Protein AF-A0A7W1CE65-F1 (afdb_monomer)

Solvent-accessible surface area (backbone atoms only — not comparable to full-atom values): 6177 Å² total; per-residue (Å²): 134,58,73,68,58,53,50,52,52,50,52,48,48,19,75,70,24,55,32,56,50,67,60,49,48,48,45,50,61,59,24,49,63,57,24,53,48,20,48,55,48,24,55,52,25,52,79,66,76,42,82,41,61,66,28,49,51,49,24,50,49,38,67,43,46,44,55,53,50,48,66,74,38,36,78,64,65,60,72,66,56,57,54,52,51,53,48,51,51,53,52,51,51,50,51,52,50,49,52,54,50,49,51,54,51,60,55,48,53,57,52,62,76,78,105

Structure (mmCIF, N/CA/C/O backbone):
data_AF-A0A7W1CE65-F1
#
_entry.id   AF-A0A7W1CE65-F1
#
loop_
_atom_site.group_PDB
_atom_site.id
_atom_site.type_symbol
_atom_site.label_atom_id
_atom_site.label_alt_id
_atom_site.label_comp_id
_atom_site.label_asym_id
_atom_site.label_entity_id
_atom_site.label_seq_id
_atom_site.pdbx_PDB_ins_code
_atom_site.Cartn_x
_atom_site.Cartn_y
_atom_site.Cartn_z
_atom_site.occupancy
_atom_site.B_iso_or_equiv
_atom_site.auth_seq_id
_atom_site.auth_comp_id
_atom_site.auth_asym_id
_atom_site.auth_atom_id
_atom_site.pdbx_PDB_model_num
ATOM 1 N N . MET A 1 1 ? 19.124 -18.514 -5.223 1.00 57.09 1 MET A N 1
ATOM 2 C CA . MET A 1 1 ? 19.033 -17.415 -6.208 1.00 57.09 1 MET A CA 1
ATOM 3 C C . MET A 1 1 ? 20.018 -16.347 -5.759 1.00 57.09 1 MET A C 1
ATOM 5 O O . MET A 1 1 ? 19.942 -15.967 -4.597 1.00 57.09 1 MET A O 1
ATOM 9 N N . SER A 1 2 ? 20.999 -15.965 -6.582 1.00 81.44 2 SER A N 1
ATOM 10 C CA . SER A 1 2 ? 21.942 -14.890 -6.234 1.00 81.44 2 SER A CA 1
ATOM 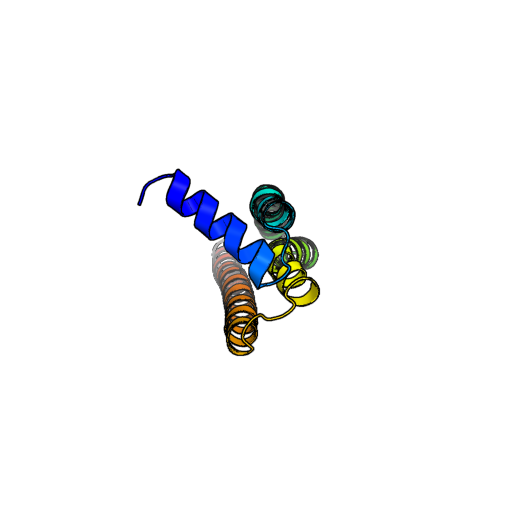11 C C . SER A 1 2 ? 21.251 -13.525 -6.305 1.00 81.44 2 SER A C 1
ATOM 13 O O . SER A 1 2 ? 20.254 -13.368 -7.012 1.00 81.44 2 SER A O 1
ATOM 15 N N . TRP A 1 3 ? 21.771 -12.544 -5.567 1.00 76.94 3 TRP A N 1
ATOM 16 C CA . TRP A 1 3 ? 21.237 -11.179 -5.546 1.00 76.94 3 TRP A CA 1
ATOM 17 C C . TRP A 1 3 ? 21.209 -10.548 -6.947 1.00 76.94 3 TRP A C 1
ATOM 19 O O . TRP A 1 3 ? 20.196 -9.980 -7.354 1.00 76.94 3 TRP A O 1
ATOM 29 N N . ASP A 1 4 ? 22.251 -10.791 -7.742 1.00 79.81 4 ASP A N 1
ATOM 30 C CA . ASP A 1 4 ? 22.357 -10.323 -9.127 1.00 79.81 4 ASP A CA 1
ATOM 31 C C . ASP A 1 4 ? 21.272 -10.905 -10.044 1.00 79.81 4 ASP A C 1
ATOM 33 O O . ASP A 1 4 ? 20.769 -10.224 -10.935 1.00 79.81 4 ASP A O 1
ATOM 37 N N . ALA A 1 5 ? 20.860 -12.158 -9.819 1.00 77.56 5 ALA A N 1
ATOM 38 C CA . ALA A 1 5 ? 19.800 -12.787 -10.606 1.00 77.56 5 ALA A CA 1
ATOM 39 C C . ALA A 1 5 ? 18.432 -12.143 -10.331 1.00 77.56 5 ALA A C 1
ATOM 41 O O . ALA A 1 5 ? 17.638 -11.969 -11.253 1.00 77.56 5 ALA A O 1
ATOM 42 N N . ILE A 1 6 ? 18.171 -11.751 -9.079 1.00 73.38 6 ILE A N 1
ATOM 43 C CA . ILE A 1 6 ? 16.939 -11.054 -8.685 1.00 73.38 6 ILE A CA 1
ATOM 44 C C . ILE A 1 6 ? 16.922 -9.643 -9.275 1.00 73.38 6 ILE A C 1
ATOM 46 O O . ILE A 1 6 ? 15.902 -9.227 -9.821 1.00 73.38 6 ILE A O 1
ATOM 50 N N . GLN A 1 7 ? 18.046 -8.923 -9.213 1.00 74.75 7 GLN A N 1
ATOM 51 C CA . GLN A 1 7 ? 18.157 -7.585 -9.796 1.00 74.75 7 GLN A CA 1
ATOM 52 C C . GLN A 1 7 ? 17.994 -7.610 -11.317 1.00 74.75 7 GLN A C 1
ATOM 54 O O . GLN A 1 7 ? 17.218 -6.822 -11.850 1.00 74.75 7 GLN A O 1
ATOM 59 N N . ASN A 1 8 ? 18.651 -8.540 -12.015 1.00 75.50 8 ASN A N 1
ATOM 60 C CA . ASN A 1 8 ? 18.518 -8.672 -13.467 1.00 75.50 8 ASN A CA 1
ATOM 61 C C . ASN A 1 8 ? 17.094 -9.052 -13.883 1.00 75.50 8 ASN A C 1
ATOM 63 O O . ASN A 1 8 ? 16.554 -8.461 -14.816 1.00 75.50 8 ASN A O 1
ATOM 67 N N . TRP A 1 9 ? 16.452 -9.975 -13.163 1.00 75.62 9 TRP A N 1
ATOM 68 C CA . TRP A 1 9 ? 15.049 -10.314 -13.399 1.00 75.62 9 TRP A CA 1
ATOM 69 C C . TRP A 1 9 ? 14.130 -9.103 -13.173 1.00 75.62 9 TRP A C 1
ATOM 71 O O . TRP A 1 9 ? 13.314 -8.779 -14.036 1.00 75.62 9 TRP A O 1
ATOM 81 N N . PHE A 1 10 ? 14.321 -8.367 -12.073 1.00 70.44 10 PHE A N 1
ATOM 82 C CA . PHE A 1 10 ? 13.531 -7.179 -11.741 1.00 70.44 10 PHE A CA 1
ATOM 83 C C . PHE A 1 10 ? 13.712 -6.036 -12.751 1.00 70.44 10 PHE A C 1
ATOM 85 O O . PHE A 1 10 ? 12.744 -5.370 -13.115 1.00 70.44 10 PHE A O 1
ATOM 92 N N . LEU A 1 11 ? 14.933 -5.827 -13.246 1.00 71.50 11 LEU A N 1
ATOM 93 C CA . LEU A 1 11 ? 15.221 -4.845 -14.292 1.00 71.50 11 LEU A CA 1
ATOM 94 C C . LEU A 1 11 ? 14.642 -5.272 -15.650 1.00 71.50 11 LEU A C 1
ATOM 96 O O . LEU A 1 11 ? 14.102 -4.425 -16.361 1.00 71.50 11 LEU A O 1
ATOM 100 N N . SER A 1 12 ? 14.669 -6.572 -15.975 1.00 69.69 12 SER A N 1
ATOM 101 C CA . SER A 1 12 ? 14.105 -7.099 -17.228 1.00 69.69 12 SER A CA 1
ATOM 102 C C . SER A 1 12 ? 12.584 -6.920 -17.326 1.00 69.69 12 SER A C 1
ATOM 104 O O . SER A 1 12 ? 12.073 -6.592 -18.399 1.00 69.69 12 SER A O 1
ATOM 106 N N . LEU A 1 13 ? 11.865 -7.006 -16.195 1.00 66.31 13 LEU A N 1
ATOM 107 C CA . LEU A 1 13 ? 10.422 -6.742 -16.129 1.00 66.31 13 LEU A CA 1
ATOM 108 C C . LEU A 1 13 ? 10.078 -5.316 -16.566 1.00 66.31 13 LEU A C 1
ATOM 110 O O . LEU A 1 13 ? 9.031 -5.087 -17.172 1.00 66.31 13 LEU A O 1
ATOM 114 N N . GLY A 1 14 ? 10.949 -4.346 -16.279 1.00 62.94 14 GLY A N 1
ATOM 115 C CA . GLY A 1 14 ? 10.686 -2.963 -16.648 1.00 62.94 14 GLY A CA 1
ATOM 116 C C . GLY A 1 14 ? 10.854 -2.679 -18.132 1.00 62.94 14 GLY A C 1
ATOM 117 O O . GLY A 1 14 ? 10.083 -1.908 -18.704 1.00 62.94 14 GLY A O 1
ATOM 118 N N . THR A 1 15 ? 11.807 -3.353 -18.773 1.00 62.28 15 THR A N 1
ATOM 119 C CA . THR A 1 15 ? 11.982 -3.313 -20.229 1.00 62.28 15 THR A CA 1
ATOM 120 C C . THR A 1 15 ? 10.886 -4.069 -20.977 1.00 62.28 15 THR A C 1
ATOM 122 O O . THR A 1 15 ? 10.476 -3.627 -22.044 1.00 62.28 15 THR A O 1
ATOM 125 N N . GLU A 1 16 ? 10.377 -5.170 -20.418 1.00 66.50 16 GLU A N 1
ATOM 126 C CA . GLU A 1 16 ? 9.383 -6.028 -21.077 1.00 66.50 16 GLU A CA 1
ATOM 127 C C . GLU A 1 16 ? 7.945 -5.499 -20.924 1.00 66.50 16 GLU A C 1
ATOM 129 O O . GLU A 1 16 ? 7.167 -5.504 -21.880 1.00 66.50 16 GLU A O 1
ATOM 134 N N . TYR A 1 17 ? 7.599 -4.968 -19.746 1.00 69.25 17 TYR A N 1
ATOM 135 C CA . TYR A 1 17 ? 6.239 -4.512 -19.434 1.00 69.25 17 TYR A CA 1
ATOM 136 C C . TYR A 1 17 ? 6.086 -2.985 -19.395 1.00 69.25 17 TYR A C 1
ATOM 138 O O . TYR A 1 17 ? 4.980 -2.497 -19.167 1.00 69.25 17 TYR A O 1
ATOM 146 N N . GLY A 1 18 ? 7.157 -2.214 -19.625 1.00 69.06 18 GLY A N 1
ATOM 147 C CA . GLY A 1 18 ? 7.131 -0.742 -19.613 1.00 69.06 18 GLY A CA 1
ATOM 148 C C . GLY A 1 18 ? 6.979 -0.117 -18.219 1.00 69.06 18 GLY A C 1
ATOM 149 O O . GLY A 1 18 ? 6.797 1.094 -18.093 1.00 69.06 18 GLY A O 1
ATOM 150 N N . VAL A 1 19 ? 7.060 -0.933 -17.168 1.00 71.56 19 VAL A N 1
ATOM 151 C CA . VAL A 1 19 ? 6.943 -0.514 -15.769 1.00 71.56 19 VAL A CA 1
ATOM 152 C C . VAL A 1 19 ? 8.320 -0.081 -15.277 1.00 71.56 19 VAL A C 1
ATOM 154 O O . VAL A 1 19 ? 9.232 -0.892 -15.244 1.00 71.56 19 VAL A O 1
ATOM 157 N N . ASN A 1 20 ? 8.515 1.165 -14.842 1.00 76.50 20 ASN A N 1
ATOM 158 C CA . ASN A 1 20 ? 9.818 1.547 -14.292 1.00 76.50 20 ASN A CA 1
ATOM 159 C C . ASN A 1 20 ? 10.022 0.840 -12.931 1.00 76.50 20 ASN A C 1
ATOM 161 O O . ASN A 1 20 ? 9.296 1.159 -11.981 1.00 76.50 20 ASN A O 1
ATOM 165 N N . PRO A 1 21 ? 10.999 -0.080 -12.795 1.00 74.06 21 PRO A N 1
ATOM 166 C CA . PRO A 1 21 ? 11.159 -0.883 -11.583 1.00 74.06 21 PRO A CA 1
ATOM 167 C C . PRO A 1 21 ? 11.523 -0.029 -10.366 1.00 74.06 21 PRO A C 1
ATOM 169 O O . PRO A 1 21 ? 11.110 -0.330 -9.248 1.00 74.06 21 PRO A O 1
ATOM 172 N N . PHE A 1 22 ? 12.237 1.080 -10.576 1.00 80.62 22 PHE A N 1
ATOM 173 C CA . PHE A 1 22 ? 12.569 2.024 -9.513 1.00 80.62 22 PHE A CA 1
ATOM 174 C C . PHE A 1 22 ? 11.336 2.776 -9.018 1.00 80.62 22 PHE A C 1
ATOM 176 O O . PHE A 1 22 ? 11.175 2.931 -7.813 1.00 80.62 22 PHE A O 1
ATOM 183 N N . ILE A 1 23 ? 10.440 3.198 -9.918 1.00 81.00 23 ILE A N 1
ATOM 184 C CA . ILE A 1 23 ? 9.193 3.876 -9.530 1.00 81.00 23 ILE A CA 1
ATOM 185 C C . ILE A 1 23 ? 8.256 2.890 -8.831 1.00 81.00 23 ILE A C 1
ATOM 187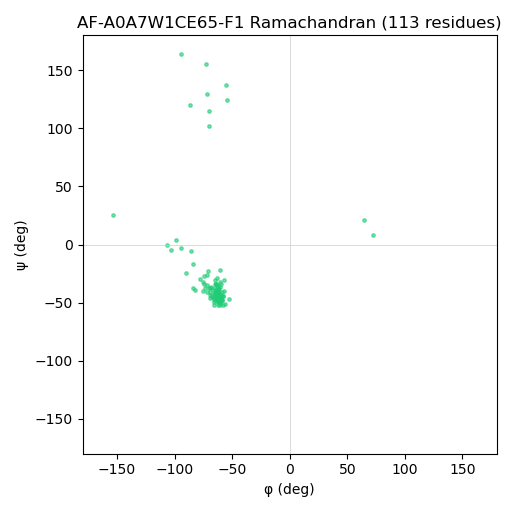 O O . ILE A 1 23 ? 7.735 3.199 -7.763 1.00 81.00 23 ILE A O 1
ATOM 191 N N . PHE A 1 24 ? 8.085 1.687 -9.385 1.00 83.12 24 PHE A N 1
ATOM 192 C CA . PHE A 1 24 ? 7.270 0.644 -8.763 1.00 83.12 24 PHE A CA 1
ATOM 193 C C . PHE A 1 24 ? 7.797 0.275 -7.370 1.00 83.12 24 PHE A C 1
ATOM 195 O O . PHE A 1 24 ? 7.034 0.269 -6.406 1.00 83.12 24 PHE A O 1
ATOM 202 N N . GLY A 1 25 ? 9.107 0.041 -7.244 1.00 81.38 25 GLY A N 1
ATOM 203 C CA . GLY A 1 25 ? 9.756 -0.254 -5.968 1.00 81.38 25 GLY A CA 1
ATOM 204 C C . GLY A 1 25 ? 9.653 0.900 -4.969 1.00 81.38 25 GLY A C 1
ATOM 205 O O . GLY A 1 25 ? 9.337 0.668 -3.804 1.00 81.38 25 GLY A O 1
ATOM 206 N N . ALA A 1 26 ? 9.844 2.143 -5.419 1.00 87.50 26 ALA A N 1
ATOM 207 C CA . ALA A 1 26 ? 9.720 3.329 -4.575 1.00 87.50 26 ALA A CA 1
ATOM 208 C C . ALA A 1 26 ? 8.288 3.534 -4.066 1.00 87.50 26 ALA A C 1
ATOM 210 O O . ALA A 1 26 ? 8.109 3.833 -2.889 1.00 87.50 26 ALA A O 1
ATOM 211 N N . ILE A 1 27 ? 7.269 3.333 -4.908 1.00 86.62 27 ILE A N 1
ATOM 212 C CA . ILE A 1 27 ? 5.861 3.394 -4.488 1.00 86.62 27 ILE A CA 1
ATOM 213 C C . ILE A 1 27 ? 5.558 2.259 -3.510 1.00 86.62 27 ILE A C 1
ATOM 215 O O . ILE A 1 27 ? 4.965 2.501 -2.463 1.00 86.62 27 ILE A O 1
ATOM 219 N N . TYR A 1 28 ? 5.996 1.035 -3.813 1.00 83.81 28 TYR A N 1
ATOM 220 C CA . TYR A 1 28 ? 5.728 -0.132 -2.976 1.00 83.81 28 TYR A CA 1
ATOM 221 C C . TYR A 1 28 ? 6.338 0.011 -1.578 1.00 83.81 28 TYR A C 1
ATOM 223 O O . TYR A 1 28 ? 5.635 -0.114 -0.580 1.00 83.81 28 TYR A O 1
ATOM 231 N N . VAL A 1 29 ? 7.631 0.330 -1.491 1.00 87.38 29 VAL A N 1
ATOM 232 C CA . VAL A 1 29 ? 8.329 0.509 -0.209 1.00 87.38 29 VAL A CA 1
ATOM 233 C C . VAL A 1 29 ? 7.887 1.797 0.479 1.00 87.38 29 VAL A C 1
ATOM 235 O O . VAL A 1 29 ? 7.660 1.806 1.687 1.00 87.38 29 VAL A O 1
ATOM 238 N N . GLY A 1 30 ? 7.715 2.875 -0.288 1.00 88.19 30 GLY A N 1
ATOM 239 C CA . GLY A 1 30 ? 7.298 4.177 0.215 1.00 88.19 30 GLY A CA 1
ATOM 240 C C . GLY A 1 30 ? 5.898 4.160 0.817 1.00 88.19 30 GLY A C 1
ATOM 241 O O . GLY A 1 30 ? 5.673 4.838 1.810 1.00 88.19 30 GLY A O 1
ATOM 242 N N . ALA A 1 31 ? 4.973 3.351 0.295 1.00 88.31 31 ALA A N 1
ATOM 243 C CA . ALA A 1 31 ? 3.611 3.253 0.812 1.00 88.31 31 ALA A CA 1
ATOM 244 C C . ALA A 1 31 ? 3.516 2.538 2.172 1.00 88.31 31 ALA A C 1
ATOM 246 O O . ALA A 1 31 ? 2.601 2.833 2.938 1.00 88.31 31 ALA A O 1
ATOM 247 N N . ILE A 1 32 ? 4.448 1.639 2.511 1.00 86.19 32 ILE A N 1
ATOM 248 C CA . ILE A 1 32 ? 4.435 0.855 3.763 1.00 86.19 32 ILE A CA 1
ATOM 249 C C . ILE A 1 32 ? 4.383 1.730 5.032 1.00 86.19 32 ILE A C 1
ATOM 251 O O . ILE A 1 32 ? 3.512 1.477 5.875 1.00 86.19 32 ILE A O 1
ATOM 255 N N . PRO A 1 33 ? 5.251 2.747 5.223 1.00 90.62 33 PRO A N 1
ATOM 256 C CA . PRO A 1 33 ? 5.181 3.607 6.404 1.00 90.62 33 PRO A CA 1
ATOM 257 C C . PRO A 1 33 ? 3.860 4.386 6.483 1.00 90.62 33 PRO A C 1
ATOM 259 O O . PRO A 1 33 ? 3.256 4.444 7.555 1.00 90.62 33 PRO A O 1
ATOM 262 N N . PHE A 1 34 ? 3.349 4.910 5.363 1.00 90.31 34 PHE A N 1
ATOM 263 C CA . PHE A 1 34 ? 2.070 5.634 5.339 1.00 90.31 34 PHE A CA 1
ATOM 264 C C . PHE A 1 34 ? 0.863 4.723 5.579 1.00 90.31 34 PHE A C 1
ATOM 266 O O . PHE A 1 34 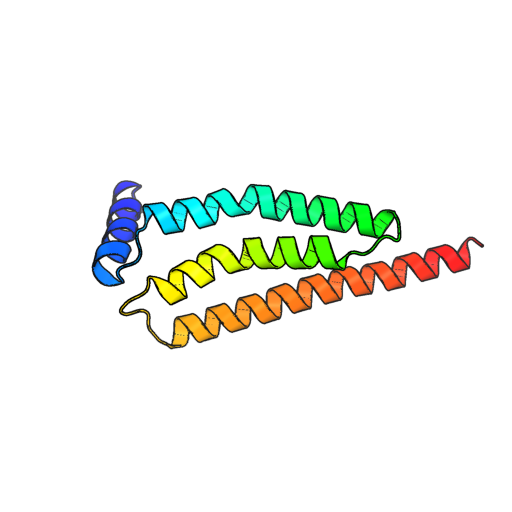? -0.083 5.102 6.278 1.00 90.31 34 PHE A O 1
ATOM 273 N N . PHE A 1 35 ? 0.897 3.503 5.044 1.00 87.62 35 PHE A N 1
ATOM 274 C CA . PHE A 1 35 ? -0.105 2.476 5.295 1.00 87.62 35 PHE A CA 1
ATOM 275 C C . PHE A 1 35 ? -0.136 2.106 6.779 1.00 87.62 35 PHE A C 1
ATOM 277 O O . PHE A 1 35 ? -1.189 2.154 7.412 1.00 87.62 35 PHE A O 1
ATOM 284 N N . SER A 1 36 ? 1.032 1.827 7.359 1.00 84.88 36 SER A N 1
ATOM 285 C CA . SER A 1 36 ? 1.172 1.471 8.774 1.00 84.88 36 SER A CA 1
ATOM 286 C C . SER A 1 36 ? 0.689 2.598 9.686 1.00 84.88 36 SER A C 1
ATOM 288 O O . SER A 1 36 ? -0.051 2.356 10.641 1.00 84.88 36 SER A O 1
ATOM 290 N N . PHE A 1 37 ? 1.029 3.845 9.350 1.00 91.31 37 PHE A N 1
ATOM 291 C CA . PHE A 1 37 ? 0.518 5.025 10.040 1.00 91.31 37 PHE A CA 1
ATOM 292 C C . PHE A 1 37 ? -1.009 5.136 9.940 1.00 91.31 37 PHE A C 1
ATOM 294 O O . PHE A 1 37 ? -1.676 5.350 10.951 1.00 91.31 37 PHE A O 1
ATOM 301 N N . SER A 1 38 ? -1.579 4.926 8.750 1.00 87.06 38 SER A N 1
ATOM 302 C CA . SER A 1 38 ? -3.031 4.965 8.529 1.00 87.06 38 SER A CA 1
ATOM 303 C C . SER A 1 38 ? -3.760 3.898 9.350 1.00 87.06 38 SER A C 1
ATOM 305 O O . SER A 1 38 ? -4.810 4.180 9.922 1.00 87.06 38 SER A O 1
ATOM 307 N N . ILE A 1 39 ? -3.181 2.701 9.489 1.00 82.50 39 ILE A N 1
ATOM 308 C CA . ILE A 1 39 ? -3.706 1.640 10.358 1.00 82.50 39 ILE A CA 1
ATOM 309 C C . ILE A 1 39 ? -3.605 2.028 11.837 1.00 82.50 39 ILE A C 1
ATOM 311 O O . ILE A 1 39 ? -4.581 1.884 12.573 1.00 82.50 39 ILE A O 1
ATOM 315 N N . GLY A 1 40 ? -2.469 2.567 12.284 1.00 85.56 40 GLY A N 1
ATOM 316 C CA . GLY A 1 40 ? -2.321 3.061 13.657 1.00 85.56 40 GLY A CA 1
ATOM 317 C C . GLY A 1 40 ? -3.336 4.160 13.989 1.00 85.56 40 GLY A C 1
ATOM 318 O O . GLY A 1 40 ? -3.962 4.146 15.053 1.00 85.56 40 GLY A O 1
ATOM 319 N N . TRP A 1 41 ? -3.570 5.074 13.046 1.00 85.00 41 TRP A N 1
ATOM 320 C CA . TRP A 1 41 ? -4.581 6.119 13.159 1.00 85.00 41 TRP A CA 1
ATOM 321 C C . TRP A 1 41 ? -6.006 5.556 13.156 1.00 85.00 41 TRP A C 1
ATOM 323 O O . TRP A 1 41 ? -6.835 5.990 13.957 1.00 85.00 41 TRP A O 1
ATOM 333 N N . LEU A 1 42 ? -6.281 4.542 12.333 1.00 84.38 42 LEU A N 1
ATOM 334 C CA . LEU A 1 42 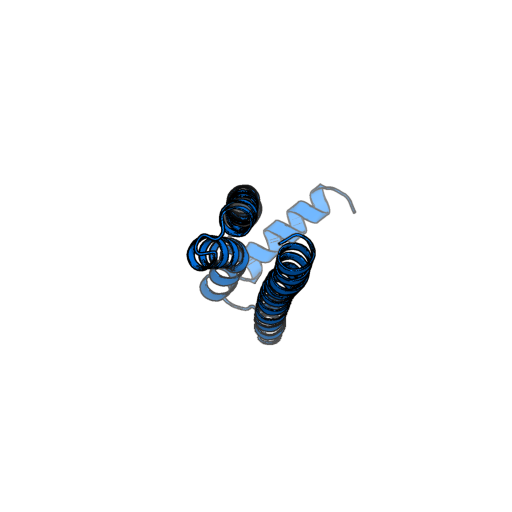? -7.557 3.830 12.306 1.00 84.38 42 LEU A CA 1
ATOM 335 C C . LEU A 1 42 ? -7.862 3.187 13.660 1.00 84.38 42 LEU A C 1
ATOM 337 O O . LEU A 1 42 ? -8.939 3.406 14.210 1.00 84.38 42 LEU A O 1
ATOM 341 N N . ILE A 1 43 ? -6.894 2.468 14.235 1.00 80.81 43 ILE A N 1
ATOM 342 C CA . ILE A 1 43 ? -7.018 1.836 15.556 1.00 80.81 43 ILE A CA 1
ATOM 343 C C . ILE A 1 43 ? -7.220 2.900 16.644 1.00 80.81 43 ILE A C 1
ATOM 345 O O . ILE A 1 43 ? -8.030 2.717 17.555 1.00 80.81 43 ILE A O 1
ATOM 349 N N . ARG A 1 44 ? -6.521 4.038 16.556 1.00 82.81 44 ARG A N 1
ATOM 350 C CA . ARG A 1 44 ? -6.677 5.148 17.506 1.00 82.81 44 ARG A CA 1
ATOM 351 C C . ARG A 1 44 ? -8.063 5.788 17.427 1.00 82.81 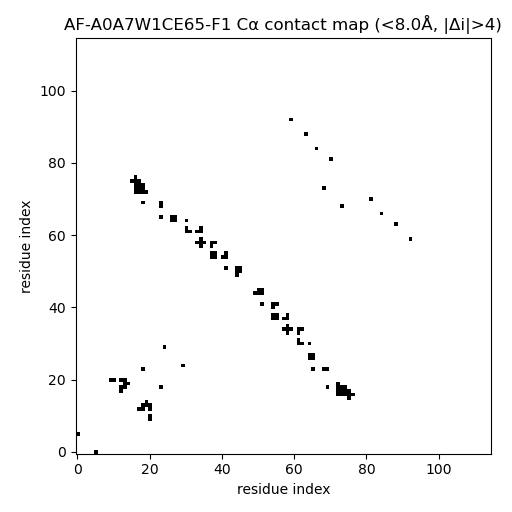44 ARG A C 1
ATOM 353 O O . ARG A 1 44 ? -8.687 5.965 18.470 1.00 82.81 44 ARG A O 1
ATOM 360 N N . ASN A 1 45 ? -8.545 6.131 16.231 1.00 82.69 45 ASN A N 1
ATOM 361 C CA . ASN A 1 45 ? -9.881 6.708 16.043 1.00 82.69 45 ASN A CA 1
ATOM 362 C C . ASN A 1 45 ? -10.967 5.731 16.493 1.00 82.69 45 ASN A C 1
ATOM 364 O O . ASN A 1 45 ? -11.916 6.151 17.151 1.00 82.69 45 ASN A O 1
ATOM 368 N N . TYR A 1 46 ? -10.773 4.440 16.222 1.00 77.75 46 TYR A N 1
ATOM 369 C CA . TYR A 1 46 ? -11.644 3.376 16.697 1.00 77.75 46 TYR A CA 1
ATOM 370 C C . TYR A 1 46 ? -11.750 3.363 18.229 1.00 77.75 46 TYR A C 1
ATOM 372 O O . TYR A 1 46 ? -12.847 3.476 18.770 1.00 77.75 46 TYR A O 1
ATOM 380 N N . ARG A 1 47 ? -10.615 3.348 18.943 1.00 79.50 47 ARG A N 1
ATOM 381 C CA . ARG A 1 47 ? -10.594 3.397 20.418 1.00 79.50 47 ARG A CA 1
ATOM 382 C C . ARG A 1 47 ? -11.225 4.664 21.005 1.00 79.50 47 ARG A C 1
ATOM 384 O O . ARG A 1 47 ? -11.599 4.664 22.170 1.00 79.50 47 ARG A O 1
ATOM 391 N N . GLN A 1 48 ? -11.309 5.741 20.227 1.00 84.88 48 GLN A N 1
ATOM 392 C CA . GLN A 1 48 ? -11.876 7.025 20.644 1.00 84.88 48 GLN A CA 1
ATOM 393 C C . GLN A 1 48 ? -13.333 7.225 20.191 1.00 84.88 48 GLN A C 1
ATOM 395 O O . GLN A 1 48 ? -13.868 8.312 20.396 1.00 84.88 48 GLN A O 1
ATOM 400 N N . GLY A 1 49 ? -13.964 6.231 19.548 1.00 72.06 49 GLY A N 1
ATOM 401 C CA . GLY A 1 49 ? -15.325 6.356 19.008 1.00 72.06 49 GLY A CA 1
ATOM 402 C C . GLY A 1 49 ? -15.455 7.395 17.885 1.00 72.06 49 GLY A C 1
ATOM 403 O O . GLY A 1 49 ? -16.541 7.913 17.639 1.00 72.06 49 GLY A O 1
ATOM 404 N N . LYS A 1 50 ? -14.347 7.745 17.222 1.00 76.75 50 LYS A N 1
ATOM 405 C CA . LYS A 1 50 ? -14.299 8.726 16.129 1.00 76.75 50 LYS A CA 1
ATOM 406 C C . LYS A 1 50 ? -14.418 8.037 14.773 1.00 76.75 50 LYS A C 1
ATOM 408 O O . LYS A 1 50 ? -14.186 6.838 14.643 1.00 76.75 50 LYS A O 1
ATOM 413 N N . SER A 1 51 ? -14.727 8.818 13.737 1.00 77.19 51 SER A N 1
ATOM 414 C CA . SER A 1 51 ? -14.850 8.301 12.370 1.00 77.19 51 SER A CA 1
ATOM 415 C C . SER A 1 51 ? -13.586 7.554 11.918 1.00 77.19 51 SER A C 1
ATOM 417 O O . SER A 1 51 ? -12.478 8.099 11.919 1.00 77.19 51 SER A O 1
ATOM 419 N N . VAL A 1 52 ? -13.774 6.298 11.508 1.00 78.19 52 VAL A N 1
ATOM 420 C CA . VAL A 1 52 ? -12.733 5.411 10.957 1.00 78.19 52 VAL A CA 1
ATOM 421 C C . VAL A 1 52 ? -12.674 5.451 9.428 1.00 78.19 52 VAL A C 1
ATOM 423 O O . VAL A 1 52 ? -11.796 4.832 8.833 1.00 78.19 52 VAL A O 1
ATOM 426 N N . VAL A 1 53 ? -13.572 6.207 8.787 1.00 78.06 53 VAL A N 1
ATOM 427 C CA . VAL A 1 53 ? -13.687 6.275 7.323 1.00 78.06 53 VAL A CA 1
ATOM 428 C C . VAL A 1 53 ? -12.445 6.909 6.698 1.00 78.06 53 VAL A C 1
ATOM 430 O O . VAL A 1 53 ? -11.871 6.332 5.780 1.00 78.06 53 VAL A O 1
ATOM 433 N N . LEU A 1 54 ? -11.982 8.052 7.221 1.00 80.69 54 LEU A N 1
ATOM 434 C CA . LEU A 1 54 ? -10.789 8.738 6.702 1.00 80.69 54 LEU A CA 1
ATOM 435 C C . LEU A 1 54 ? -9.521 7.869 6.797 1.00 80.69 54 LEU A C 1
ATOM 437 O O . LEU A 1 54 ? -8.856 7.677 5.777 1.00 80.69 54 LEU A O 1
ATOM 441 N N . PRO A 1 55 ? -9.194 7.297 7.974 1.00 82.31 55 PRO A N 1
ATOM 442 C CA . PRO A 1 55 ? -8.046 6.404 8.102 1.00 82.31 55 PRO A CA 1
ATOM 443 C C . PRO A 1 55 ? -8.150 5.161 7.209 1.00 82.31 55 PRO A C 1
ATOM 445 O O . PRO A 1 55 ? -7.148 4.731 6.643 1.00 82.31 55 PRO A O 1
ATOM 448 N N . ALA A 1 56 ? -9.356 4.603 7.041 1.00 80.44 56 ALA A N 1
ATOM 449 C CA . ALA A 1 56 ? -9.585 3.433 6.192 1.00 80.44 56 ALA A CA 1
ATOM 450 C C . ALA A 1 56 ? -9.374 3.748 4.706 1.00 80.44 56 ALA A C 1
ATOM 452 O O . ALA A 1 56 ? -8.727 2.973 4.004 1.00 80.44 56 ALA A O 1
ATOM 453 N N . LEU A 1 57 ? -9.876 4.892 4.233 1.00 83.38 57 LEU A N 1
ATOM 454 C CA . LEU A 1 57 ? -9.661 5.358 2.862 1.00 83.38 57 LEU A CA 1
ATOM 455 C C . LEU A 1 57 ? -8.180 5.635 2.595 1.00 83.38 57 LEU A C 1
ATOM 457 O O . LEU A 1 57 ? -7.668 5.217 1.563 1.00 83.38 57 LEU A O 1
ATOM 461 N N . SER A 1 58 ? -7.482 6.266 3.542 1.00 85.94 58 SER A N 1
ATOM 462 C CA . SER A 1 58 ? -6.036 6.497 3.462 1.00 85.94 58 SER A CA 1
ATOM 463 C C . SER A 1 58 ? -5.261 5.179 3.373 1.00 85.94 58 SER A C 1
ATOM 465 O O . SER A 1 58 ? -4.447 4.992 2.470 1.00 85.94 58 SER A O 1
ATOM 467 N N . ALA A 1 59 ? -5.564 4.215 4.250 1.00 85.75 59 ALA A N 1
ATOM 468 C CA . ALA A 1 59 ? -4.941 2.895 4.218 1.00 85.75 59 ALA A CA 1
ATOM 469 C C . ALA A 1 59 ? -5.198 2.175 2.882 1.00 85.75 59 ALA A C 1
ATOM 471 O O . ALA A 1 59 ? -4.262 1.658 2.276 1.00 85.75 59 ALA A O 1
ATOM 472 N N . MET A 1 60 ? -6.438 2.188 2.381 1.00 83.06 60 MET A N 1
ATOM 473 C CA . MET A 1 60 ? -6.755 1.607 1.073 1.00 83.06 60 MET A CA 1
ATOM 474 C C . MET A 1 60 ? -6.027 2.317 -0.068 1.00 83.06 60 MET A C 1
ATOM 476 O O . MET A 1 60 ? -5.508 1.650 -0.955 1.00 83.06 60 MET A O 1
ATOM 480 N N . PHE A 1 61 ? -5.929 3.644 -0.042 1.00 87.00 61 PHE A N 1
ATOM 481 C CA . PHE A 1 61 ? -5.220 4.406 -1.066 1.00 87.00 61 PHE A CA 1
ATOM 482 C C . PHE A 1 61 ? -3.739 4.014 -1.147 1.00 87.00 61 PHE A C 1
ATOM 484 O O . PHE A 1 61 ? -3.248 3.676 -2.224 1.00 87.00 61 PHE A O 1
ATOM 491 N N . PHE A 1 62 ? -3.040 3.970 -0.009 1.00 87.25 62 PHE A N 1
ATOM 492 C CA . PHE A 1 62 ? -1.637 3.553 0.023 1.00 87.25 62 PHE A CA 1
ATOM 493 C C . PHE A 1 62 ? -1.459 2.083 -0.365 1.00 87.25 62 PHE A C 1
ATOM 495 O O . PHE A 1 62 ? -0.528 1.765 -1.102 1.00 87.25 62 PHE A O 1
ATOM 502 N N . PHE A 1 63 ? -2.382 1.206 0.038 1.00 84.50 63 PHE A N 1
ATOM 503 C CA . PHE A 1 63 ? -2.370 -0.205 -0.355 1.00 84.50 63 PHE A CA 1
ATOM 504 C C . PHE A 1 63 ? -2.541 -0.393 -1.869 1.00 84.50 63 PHE A C 1
ATOM 506 O O . PHE A 1 63 ? -1.868 -1.226 -2.471 1.00 84.50 63 PHE A O 1
ATOM 513 N N . ILE A 1 64 ? -3.421 0.394 -2.493 1.00 84.94 64 ILE A N 1
ATOM 514 C CA . ILE A 1 64 ? -3.773 0.263 -3.912 1.00 84.94 64 ILE A CA 1
ATOM 515 C C . ILE A 1 64 ? -2.773 1.007 -4.829 1.00 84.94 64 ILE A C 1
ATOM 517 O O . ILE A 1 64 ? -2.685 0.720 -6.021 1.00 84.94 64 ILE A O 1
ATOM 521 N N . SER A 1 65 ? -1.964 1.921 -4.283 1.00 86.31 65 SER A N 1
ATOM 522 C CA . SER A 1 65 ? -1.061 2.807 -5.039 1.00 86.31 65 SER A CA 1
ATOM 523 C C . SER A 1 65 ? -0.114 2.089 -6.016 1.00 86.31 65 SER A C 1
ATOM 525 O O . SER A 1 65 ? -0.032 2.468 -7.186 1.00 86.31 65 SER A O 1
ATOM 527 N N . ALA A 1 66 ? 0.550 1.015 -5.580 1.00 82.94 66 ALA A N 1
ATOM 528 C CA . ALA A 1 66 ? 1.459 0.236 -6.425 1.00 82.94 66 ALA A CA 1
ATOM 529 C C . ALA A 1 66 ? 0.721 -0.461 -7.581 1.00 82.94 66 ALA A C 1
ATOM 531 O O . ALA A 1 66 ? 1.241 -0.571 -8.693 1.00 82.94 66 ALA A O 1
ATOM 532 N N . TYR A 1 67 ? -0.520 -0.883 -7.338 1.00 82.38 67 TYR A N 1
ATOM 533 C CA . TYR A 1 67 ? -1.368 -1.517 -8.340 1.00 82.38 67 TYR A CA 1
ATOM 534 C C . TYR A 1 67 ? -1.905 -0.513 -9.363 1.00 82.38 67 TYR A C 1
ATOM 536 O O . TYR A 1 67 ? -1.953 -0.828 -10.548 1.00 82.38 67 TYR A O 1
ATOM 544 N N . ILE A 1 68 ? -2.246 0.709 -8.933 1.00 83.75 68 ILE A N 1
ATOM 545 C CA . ILE A 1 68 ? -2.608 1.807 -9.844 1.00 83.75 68 ILE A CA 1
ATOM 546 C C . ILE A 1 68 ? -1.448 2.080 -10.798 1.00 83.75 68 ILE A C 1
ATOM 548 O O . ILE A 1 68 ? -1.653 2.117 -12.008 1.00 83.75 68 ILE A O 1
ATOM 552 N N . TYR A 1 69 ? -0.222 2.198 -10.282 1.00 83.44 69 TYR A N 1
ATOM 553 C CA . TYR A 1 69 ? 0.947 2.405 -11.135 1.00 83.44 69 TYR A CA 1
ATOM 554 C C . TYR A 1 69 ? 1.116 1.281 -12.164 1.00 83.44 69 TYR A C 1
ATOM 556 O O . TYR A 1 69 ? 1.330 1.556 -13.341 1.00 83.44 69 TYR A O 1
ATOM 564 N N . LEU A 1 70 ? 0.950 0.025 -11.746 1.00 80.62 70 LEU A N 1
ATOM 565 C CA . LEU A 1 70 ? 1.030 -1.132 -12.637 1.00 80.62 70 LEU A CA 1
ATOM 566 C C . LEU A 1 70 ? -0.044 -1.105 -13.737 1.00 80.62 70 LEU A C 1
ATOM 568 O O . LEU A 1 70 ? 0.256 -1.438 -14.880 1.00 80.62 70 LEU A O 1
ATOM 572 N N . ILE A 1 71 ? -1.267 -0.669 -13.421 1.00 77.94 71 ILE A N 1
ATOM 573 C CA . ILE A 1 71 ? -2.361 -0.531 -14.396 1.00 77.94 71 ILE A CA 1
ATOM 574 C C . ILE A 1 71 ? -2.055 0.542 -15.447 1.00 77.94 71 ILE A C 1
ATOM 576 O O . ILE A 1 71 ? -2.329 0.325 -16.623 1.00 77.94 71 ILE A O 1
ATOM 580 N N . PHE A 1 72 ? -1.472 1.674 -15.048 1.00 77.81 72 PHE A N 1
ATOM 581 C CA . PHE A 1 72 ? -1.186 2.781 -15.969 1.00 77.81 72 PHE A CA 1
ATOM 582 C C . PHE A 1 72 ? 0.128 2.623 -16.745 1.00 77.81 72 PHE A C 1
ATOM 584 O O . PHE A 1 72 ? 0.204 3.020 -17.906 1.00 77.81 72 PHE A O 1
ATOM 591 N N . ALA A 1 73 ? 1.172 2.080 -16.117 1.00 77.44 73 ALA A N 1
ATOM 592 C CA . ALA A 1 73 ? 2.496 1.936 -16.725 1.00 77.44 73 ALA A CA 1
ATOM 593 C C . ALA A 1 73 ? 2.675 0.604 -17.471 1.00 77.44 73 ALA A C 1
ATOM 595 O O . ALA A 1 73 ? 3.501 0.517 -18.378 1.00 77.44 73 ALA A O 1
ATOM 596 N N . GLY A 1 74 ? 1.914 -0.430 -17.102 1.00 72.56 74 GLY A N 1
ATOM 597 C CA . GLY A 1 74 ? 2.005 -1.758 -17.695 1.00 72.56 74 GLY A CA 1
ATOM 598 C C . GLY A 1 74 ? 1.488 -1.778 -19.130 1.00 72.56 74 GLY A C 1
ATOM 599 O O . GLY A 1 74 ? 0.283 -1.829 -19.351 1.00 72.56 74 GLY A O 1
ATOM 600 N N . LYS A 1 75 ? 2.390 -1.780 -20.117 1.00 67.06 75 LYS A N 1
ATOM 601 C CA . LYS A 1 75 ? 2.033 -1.773 -21.547 1.00 67.06 75 LYS A CA 1
ATOM 602 C C . LYS A 1 75 ? 1.759 -3.151 -22.157 1.00 67.06 75 LYS A C 1
ATOM 604 O O . LYS A 1 75 ? 1.335 -3.198 -23.300 1.00 67.06 75 LYS A O 1
ATOM 609 N N . ASN A 1 76 ? 1.961 -4.246 -21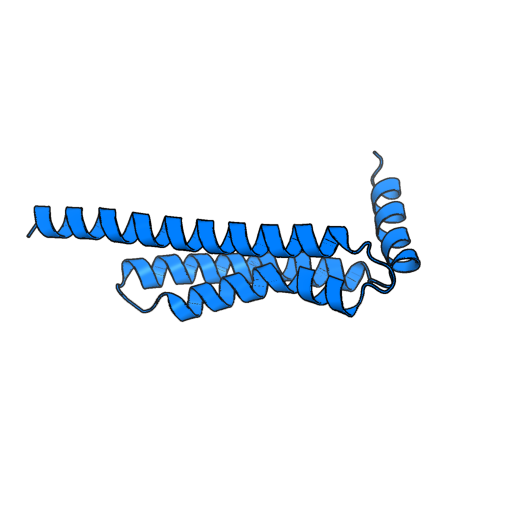.421 1.00 68.00 76 ASN A N 1
ATOM 610 C CA . ASN A 1 76 ? 1.748 -5.622 -21.904 1.00 68.00 76 ASN A CA 1
ATOM 611 C C . ASN A 1 76 ? 1.425 -6.611 -20.769 1.00 68.00 76 ASN A C 1
ATOM 613 O O . ASN A 1 76 ? 1.726 -7.799 -20.859 1.00 68.00 76 ASN A O 1
ATOM 617 N N . VAL A 1 77 ? 0.869 -6.137 -19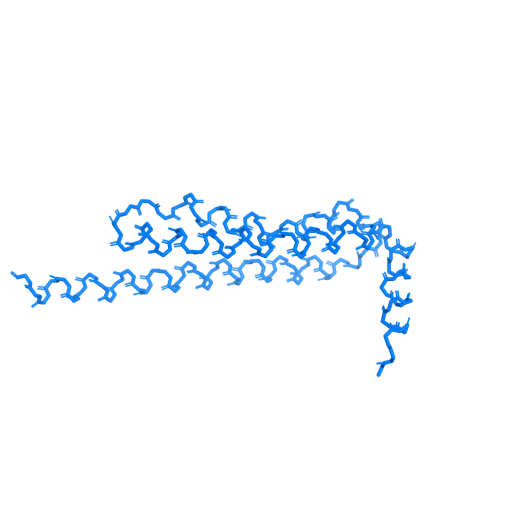.651 1.00 72.38 77 VAL A N 1
ATOM 618 C CA . VAL A 1 77 ? 0.590 -7.036 -18.525 1.00 72.38 77 VAL A CA 1
ATOM 619 C C . VAL A 1 77 ? -0.597 -7.941 -18.891 1.00 72.38 77 VAL A C 1
ATOM 621 O O . VAL A 1 77 ? -1.640 -7.435 -19.316 1.00 72.38 77 VAL A O 1
ATOM 624 N N . PRO A 1 78 ? -0.478 -9.273 -18.731 1.00 77.00 78 PRO A N 1
ATOM 625 C CA . PRO A 1 78 ? -1.571 -10.192 -19.015 1.00 77.00 78 PRO A CA 1
ATOM 626 C C . PRO A 1 78 ? -2.840 -9.837 -18.237 1.00 77.00 78 PRO A C 1
ATOM 628 O O . PRO A 1 78 ? -2.798 -9.571 -17.036 1.00 77.00 78 PRO A O 1
ATOM 631 N N . TRP A 1 79 ? -3.990 -9.902 -18.907 1.00 77.50 79 TRP A N 1
ATOM 632 C CA . TRP A 1 79 ? -5.264 -9.437 -18.351 1.00 77.50 79 TRP A CA 1
ATOM 633 C C . TRP A 1 79 ? -5.662 -10.112 -17.020 1.00 77.50 79 TRP A C 1
ATOM 635 O O . TRP A 1 79 ? -6.286 -9.488 -16.161 1.00 77.50 79 TRP A O 1
ATOM 645 N N . TRP A 1 80 ? -5.257 -11.372 -16.817 1.00 81.06 80 TRP A N 1
ATOM 646 C CA . TRP A 1 80 ? -5.521 -12.131 -15.591 1.00 81.06 80 TRP A CA 1
ATOM 647 C C . TRP A 1 80 ? -4.859 -11.514 -14.350 1.00 81.06 80 TRP A C 1
ATOM 649 O O . TRP A 1 80 ? -5.402 -11.630 -13.250 1.00 81.06 80 TRP A O 1
ATOM 659 N N . VAL A 1 81 ? -3.729 -10.813 -14.513 1.00 81.44 81 VAL A N 1
ATOM 660 C CA . VAL A 1 81 ? -3.024 -10.137 -13.413 1.00 81.44 81 VAL A CA 1
ATOM 661 C C . VAL A 1 81 ? -3.919 -9.060 -12.813 1.00 81.44 81 VAL A C 1
ATOM 663 O O . VAL A 1 81 ? -4.040 -8.974 -11.593 1.00 81.44 81 VAL A O 1
ATOM 666 N N . TYR A 1 82 ? -4.623 -8.291 -13.647 1.00 79.81 82 TYR A N 1
ATOM 667 C CA . TYR A 1 82 ? -5.575 -7.289 -13.169 1.00 79.81 82 TYR A CA 1
ATOM 668 C C . TYR A 1 82 ? -6.735 -7.928 -12.402 1.00 79.81 82 TYR A C 1
ATOM 670 O O . TYR A 1 82 ? -7.149 -7.398 -11.375 1.00 79.81 82 TYR A O 1
ATOM 678 N N . GLY A 1 83 ? -7.215 -9.095 -12.846 1.00 84.31 83 GLY A N 1
ATOM 679 C CA . GLY A 1 83 ? -8.229 -9.867 -12.124 1.00 84.31 83 GLY A CA 1
ATOM 680 C C . GLY A 1 83 ? -7.768 -10.272 -10.721 1.00 84.31 83 GLY A C 1
ATOM 681 O O . GLY A 1 83 ? -8.492 -10.059 -9.749 1.00 84.31 83 GLY A O 1
ATOM 682 N N . VAL A 1 84 ? -6.538 -10.782 -10.594 1.00 85.38 84 VAL A N 1
ATOM 683 C CA . VAL A 1 84 ? -5.935 -11.138 -9.296 1.00 85.38 84 VAL A CA 1
ATOM 684 C C . VAL A 1 84 ? -5.762 -9.906 -8.409 1.00 85.38 84 VAL A C 1
ATOM 686 O O . VAL A 1 84 ? -6.093 -9.951 -7.228 1.00 85.38 84 VAL A O 1
ATOM 689 N N . VAL A 1 85 ? -5.294 -8.792 -8.969 1.00 83.56 85 VAL A N 1
ATOM 690 C CA . VAL A 1 85 ? -5.131 -7.524 -8.247 1.00 83.56 85 VAL A CA 1
ATOM 691 C C . VAL A 1 85 ? -6.467 -7.020 -7.704 1.00 83.56 85 VAL A C 1
ATOM 693 O O . VAL A 1 85 ? -6.572 -6.734 -6.514 1.00 83.56 85 VAL A O 1
ATOM 696 N N . VAL A 1 86 ? -7.506 -6.957 -8.541 1.00 83.94 86 VAL A N 1
ATOM 697 C CA . VAL A 1 86 ? -8.850 -6.538 -8.116 1.00 83.94 86 VAL A CA 1
ATOM 698 C C . VAL A 1 86 ? -9.376 -7.467 -7.024 1.00 83.94 86 VAL A C 1
ATOM 700 O O . VAL A 1 86 ? -9.884 -6.990 -6.010 1.00 83.94 86 VAL A O 1
ATOM 703 N N . LEU A 1 87 ? -9.194 -8.780 -7.177 1.00 87.69 87 LEU A N 1
ATOM 704 C CA . LEU A 1 87 ? -9.600 -9.759 -6.174 1.00 87.69 87 LEU A CA 1
ATOM 705 C C . LEU A 1 87 ? -8.878 -9.538 -4.835 1.00 87.69 87 LEU A C 1
ATOM 707 O O . LEU A 1 87 ? -9.526 -9.518 -3.791 1.00 87.69 87 LEU A O 1
ATOM 711 N N . LEU A 1 88 ? -7.561 -9.321 -4.851 1.00 83.38 88 LEU A N 1
ATOM 712 C CA . LEU A 1 88 ? -6.768 -9.041 -3.650 1.00 83.38 88 LEU A CA 1
ATOM 713 C C . LEU A 1 88 ? -7.210 -7.752 -2.959 1.00 83.38 88 LEU A C 1
ATOM 715 O O . LEU A 1 88 ? -7.308 -7.720 -1.733 1.00 83.38 88 LEU A O 1
ATOM 719 N N . ILE A 1 89 ? -7.516 -6.709 -3.728 1.00 81.75 89 ILE A N 1
ATOM 720 C CA . ILE A 1 89 ? -8.022 -5.442 -3.196 1.00 81.75 89 ILE A CA 1
ATOM 721 C C . ILE A 1 89 ? -9.384 -5.652 -2.531 1.00 81.75 89 ILE A C 1
ATOM 723 O O . ILE A 1 89 ? -9.575 -5.228 -1.392 1.00 81.75 89 ILE A O 1
ATOM 727 N N . VAL A 1 90 ? -10.313 -6.344 -3.196 1.00 84.12 90 VAL A N 1
ATOM 728 C CA . VAL A 1 90 ? -11.657 -6.613 -2.663 1.00 84.12 90 VAL A CA 1
ATOM 729 C C . VAL A 1 90 ? -11.586 -7.474 -1.403 1.00 84.12 90 VAL A C 1
ATOM 731 O O . VAL A 1 90 ? -12.205 -7.133 -0.396 1.00 84.12 90 VAL A O 1
ATOM 734 N N . ILE A 1 91 ? -10.798 -8.553 -1.416 1.00 83.31 9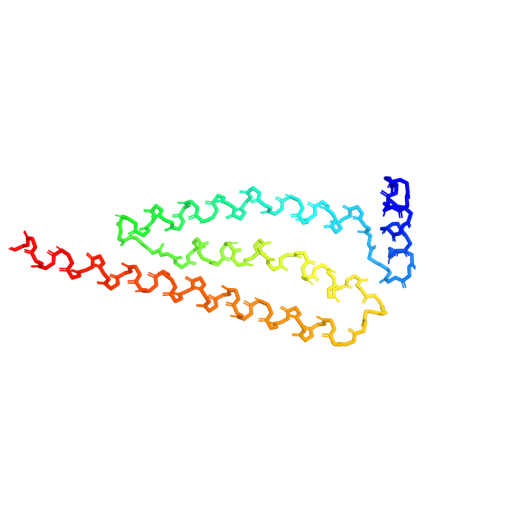1 ILE A N 1
ATOM 735 C CA . ILE A 1 91 ? -10.612 -9.430 -0.253 1.00 83.31 91 ILE A CA 1
ATOM 736 C C . ILE A 1 91 ? -9.929 -8.674 0.891 1.00 83.31 91 ILE A C 1
ATOM 738 O O . ILE A 1 91 ? -10.369 -8.774 2.037 1.00 83.31 91 ILE A O 1
ATOM 742 N N . GLY A 1 92 ? -8.880 -7.901 0.602 1.00 77.56 92 GLY A N 1
ATOM 743 C CA . GLY A 1 92 ? -8.147 -7.118 1.596 1.00 77.56 92 GLY A CA 1
ATOM 744 C C . GLY A 1 92 ? -9.024 -6.055 2.256 1.00 77.56 92 GLY A C 1
ATOM 745 O O . GLY A 1 92 ? -9.063 -5.956 3.488 1.00 77.56 92 GLY A O 1
ATOM 746 N N . ALA A 1 93 ? -9.794 -5.317 1.454 1.00 76.94 93 ALA A N 1
ATOM 747 C CA . ALA A 1 93 ? -10.761 -4.339 1.935 1.00 76.94 93 ALA A CA 1
ATOM 748 C C . ALA A 1 93 ? -11.861 -5.011 2.767 1.00 76.94 93 ALA A C 1
ATOM 750 O O . ALA A 1 93 ? -12.113 -4.597 3.899 1.00 76.94 93 ALA A O 1
ATOM 751 N N . TYR A 1 94 ? -12.464 -6.093 2.261 1.00 77.88 94 TYR A N 1
ATOM 752 C CA . TYR A 1 94 ? -13.516 -6.829 2.964 1.00 77.88 94 TYR A CA 1
ATOM 753 C C . TYR A 1 94 ? -13.026 -7.406 4.295 1.00 77.88 94 TYR A C 1
ATOM 755 O O . TYR A 1 94 ? -13.698 -7.258 5.313 1.00 77.88 94 TYR A O 1
ATOM 763 N N . SER A 1 95 ? -11.840 -8.014 4.319 1.00 72.75 95 SER A N 1
ATOM 764 C CA . SER A 1 95 ? -11.238 -8.582 5.528 1.00 72.75 95 SER A CA 1
ATOM 765 C C . SER A 1 95 ? -10.946 -7.502 6.571 1.00 72.75 95 SER A C 1
ATOM 767 O O . SER A 1 95 ? -11.310 -7.655 7.739 1.00 72.75 95 SER A O 1
ATOM 769 N N . THR A 1 96 ? -10.380 -6.368 6.146 1.00 68.50 96 THR A N 1
ATOM 770 C CA . THR A 1 96 ? -10.114 -5.221 7.027 1.00 68.50 96 THR A CA 1
ATOM 771 C C . THR A 1 96 ? -11.415 -4.664 7.602 1.00 68.50 96 THR A C 1
ATOM 773 O O . THR A 1 96 ? -11.537 -4.518 8.817 1.00 68.50 96 THR A O 1
ATOM 776 N N . ILE A 1 97 ? -12.430 -4.440 6.762 1.00 68.88 97 ILE A N 1
ATOM 777 C CA . ILE A 1 97 ? -13.745 -3.940 7.187 1.00 68.88 97 ILE A CA 1
ATOM 778 C C . ILE A 1 97 ? -14.433 -4.929 8.133 1.00 68.88 97 ILE A C 1
ATOM 780 O O . ILE A 1 97 ? -14.970 -4.519 9.161 1.00 68.88 97 ILE A O 1
ATOM 784 N N . LYS A 1 98 ? -14.406 -6.231 7.826 1.00 71.56 98 LYS A N 1
ATOM 785 C CA . LYS A 1 98 ? -15.005 -7.281 8.659 1.00 71.56 98 LYS A CA 1
ATOM 786 C C . LYS A 1 98 ? -14.320 -7.372 10.018 1.00 71.56 98 LYS A C 1
ATOM 788 O O . LYS A 1 98 ? -15.010 -7.482 11.026 1.00 71.56 98 LYS A O 1
ATOM 793 N N . LYS A 1 99 ? -12.987 -7.301 10.065 1.00 65.81 99 LYS A N 1
ATOM 794 C CA . LYS A 1 99 ? -12.215 -7.342 11.315 1.00 65.81 99 LYS A CA 1
ATOM 795 C C . LYS A 1 99 ? -12.499 -6.120 12.187 1.00 65.81 99 LYS A C 1
ATOM 797 O O . LYS A 1 99 ? -12.735 -6.280 13.378 1.00 65.81 99 LYS A O 1
ATOM 802 N N . VAL A 1 100 ? -12.567 -4.934 11.580 1.00 66.81 100 VAL A N 1
ATOM 803 C CA . VAL A 1 100 ? -12.960 -3.695 12.265 1.00 66.81 100 VAL A CA 1
ATOM 804 C C . VAL A 1 100 ? -14.398 -3.796 12.786 1.00 66.81 100 VAL A C 1
ATOM 806 O O . VAL A 1 100 ? -14.628 -3.536 13.959 1.00 66.81 100 VAL A O 1
ATOM 809 N N . ARG A 1 101 ? -15.361 -4.254 11.973 1.00 65.50 101 ARG A N 1
ATOM 810 C CA . ARG A 1 101 ? -16.766 -4.457 12.391 1.00 65.50 101 ARG A CA 1
ATOM 811 C C . ARG A 1 101 ? -16.939 -5.490 13.499 1.00 65.50 101 ARG A C 1
ATOM 813 O O . ARG A 1 101 ? -17.738 -5.270 14.399 1.00 65.50 101 ARG A O 1
ATOM 820 N N . LYS A 1 102 ? -16.213 -6.605 13.442 1.00 65.31 102 LYS A N 1
ATOM 821 C CA . LYS A 1 102 ? -16.274 -7.637 14.481 1.00 65.31 102 LYS A CA 1
ATOM 822 C C . L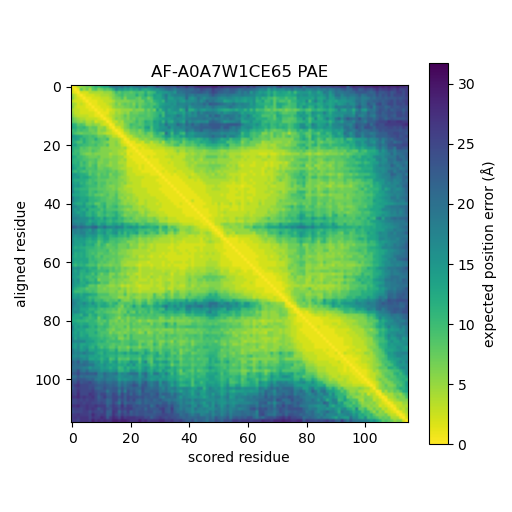YS A 1 102 ? -15.743 -7.105 15.813 1.00 65.31 102 LYS A C 1
ATOM 824 O O . LYS A 1 102 ? -16.404 -7.271 16.828 1.00 65.31 102 LYS A O 1
ATOM 829 N N . GLN A 1 103 ? -14.614 -6.393 15.783 1.00 60.09 103 GLN A N 1
ATOM 830 C CA . GLN A 1 103 ? -14.082 -5.736 16.976 1.00 60.09 103 GLN A CA 1
ATOM 831 C C . GLN A 1 103 ? -15.047 -4.674 17.527 1.00 60.09 103 GLN A C 1
ATOM 833 O O . GLN A 1 103 ? -15.177 -4.585 18.743 1.00 60.09 103 GLN A O 1
ATOM 838 N N . ILE A 1 104 ? -15.751 -3.926 16.657 1.00 61.34 104 ILE A N 1
ATOM 839 C CA . ILE A 1 104 ? -16.811 -2.974 17.049 1.00 61.34 104 ILE A CA 1
ATOM 840 C C . ILE A 1 104 ? -17.929 -3.673 17.843 1.00 61.34 104 ILE A C 1
ATOM 842 O O . ILE A 1 104 ? -18.380 -3.128 18.846 1.00 61.34 104 ILE A O 1
ATOM 846 N N . GLY A 1 105 ? -18.379 -4.853 17.399 1.00 58.75 105 GLY A N 1
ATOM 847 C CA . GLY A 1 105 ? -19.443 -5.611 18.069 1.00 58.75 105 GLY A CA 1
ATOM 848 C C . GLY A 1 105 ? -19.029 -6.102 19.455 1.00 58.75 105 GLY A C 1
ATOM 849 O O . GLY A 1 105 ? -19.682 -5.776 20.439 1.00 58.75 105 GLY A O 1
ATOM 850 N N . GLU A 1 106 ? -17.883 -6.782 19.537 1.00 59.69 106 GLU A N 1
ATOM 851 C CA . GLU A 1 106 ? -17.356 -7.336 20.795 1.00 59.69 106 GLU A CA 1
ATOM 852 C C . GLU A 1 106 ? -17.058 -6.236 21.834 1.00 59.69 106 GLU A C 1
ATOM 854 O O . GLU A 1 106 ? -17.278 -6.416 23.027 1.00 59.69 106 GLU A O 1
ATOM 859 N N . ALA A 1 107 ? -16.589 -5.060 21.400 1.00 54.81 107 ALA A N 1
ATOM 860 C CA . ALA A 1 107 ? -16.311 -3.945 22.306 1.00 54.81 107 ALA A CA 1
ATOM 861 C C . ALA A 1 107 ? -17.573 -3.227 22.817 1.00 54.81 107 ALA A C 1
ATOM 863 O O . ALA A 1 107 ? -17.527 -2.635 23.895 1.00 54.81 107 ALA A O 1
ATOM 864 N N . ASN A 1 108 ? -18.675 -3.249 22.060 1.00 56.22 108 ASN A N 1
ATOM 865 C CA . ASN A 1 108 ? -19.953 -2.690 22.506 1.00 56.22 108 ASN A CA 1
ATOM 866 C C . ASN A 1 108 ? -20.637 -3.602 23.531 1.00 56.22 108 ASN A C 1
ATOM 868 O O . ASN A 1 108 ? -21.127 -3.089 24.532 1.00 56.22 108 ASN A O 1
ATOM 872 N N . GLU A 1 109 ? -20.594 -4.923 23.335 1.00 59.06 109 GLU A N 1
ATOM 873 C CA . GLU A 1 109 ? -21.142 -5.906 24.286 1.00 59.06 109 GLU A CA 1
ATOM 874 C C . GLU A 1 109 ? -20.444 -5.820 25.654 1.00 59.06 109 GLU A C 1
ATOM 876 O O . GLU A 1 109 ? -21.106 -5.714 26.682 1.00 59.06 109 GLU A O 1
ATOM 881 N N . ILE A 1 110 ? -19.107 -5.719 25.676 1.00 59.09 110 ILE A N 1
ATOM 882 C CA . ILE A 1 110 ? -18.335 -5.517 26.920 1.00 59.09 110 ILE A CA 1
ATOM 883 C C . ILE A 1 110 ? -18.732 -4.210 27.627 1.00 59.09 110 ILE A C 1
ATOM 885 O O . ILE A 1 110 ? -18.672 -4.109 28.848 1.00 59.09 110 ILE A O 1
ATOM 889 N N . LYS A 1 111 ? -19.118 -3.174 26.875 1.00 52.06 111 LYS A N 1
ATOM 890 C CA . LYS A 1 111 ? -19.488 -1.875 27.447 1.00 52.06 111 LYS A CA 1
ATOM 891 C C . LYS A 1 111 ? -20.899 -1.876 28.045 1.00 52.06 111 LYS A C 1
ATOM 893 O O . LYS A 1 111 ? -21.126 -1.128 28.990 1.00 52.06 111 LYS A O 1
ATOM 898 N N . GLU A 1 112 ? -21.813 -2.685 27.510 1.00 54.94 112 GLU A N 1
ATOM 899 C CA . GLU A 1 112 ? -23.150 -2.916 28.079 1.00 54.94 112 GLU A CA 1
ATOM 900 C C . GLU A 1 112 ? -23.108 -3.826 29.314 1.00 54.94 112 GLU A C 1
ATOM 902 O O . GLU A 1 112 ? -23.880 -3.606 30.237 1.00 54.94 112 GLU A O 1
ATOM 907 N N . GLU A 1 113 ? -22.180 -4.785 29.390 1.00 52.59 113 GLU A N 1
ATOM 908 C CA . GLU A 1 113 ? -22.006 -5.653 30.571 1.00 52.59 113 GLU A CA 1
ATOM 909 C C . GLU A 1 113 ? -21.415 -4.936 31.802 1.00 52.59 113 GLU A C 1
ATOM 911 O O . GLU A 1 113 ? -21.572 -5.408 32.927 1.00 52.59 113 GLU A O 1
ATOM 916 N N . ILE A 1 114 ? -20.702 -3.822 31.600 1.00 55.53 114 ILE A N 1
ATOM 917 C CA . ILE A 1 114 ? -20.007 -3.069 32.665 1.00 55.53 114 ILE A CA 1
ATOM 918 C C . ILE A 1 114 ? -20.779 -1.784 33.059 1.00 55.53 114 ILE A C 1
ATOM 920 O O . ILE A 1 114 ? -20.373 -1.085 33.990 1.00 55.53 114 ILE A O 1
ATOM 924 N N . SER A 1 115 ? -21.878 -1.456 32.364 1.00 49.31 115 SER A N 1
ATOM 925 C CA . SER A 1 115 ? -22.762 -0.308 32.651 1.00 49.31 115 SER A CA 1
ATOM 926 C C . SER A 1 115 ? -23.967 -0.696 33.499 1.00 49.31 115 SER A C 1
ATOM 928 O O . SER A 1 115 ? -24.513 0.249 34.114 1.00 49.31 115 SER A O 1
#

Sequence (115 aa):
MSWDAIQNWFLSLGTEYGVNPFIFGAIYVGAIPFFSFSIGWLIRNYRQGKSVVLPALSAMFFFISAYIYLIFAGKNVPWWVYGVVVLLIVIGAYSTIKKVRKQIGEANEIKEEIS

Foldseek 3Di:
DDPVVVVVVLCVCCVVFQQDSVVLVCLLVVLVVQLVVLVVVLVVCLVVVHDSVVSLVSNLCSVCVSVVSCVVRGPDDPPVVVVVSVVCSVCVSVVVVVVSVVVVVVVVVVVVVVD

pLDDT: mean 76.34, std 9.92, range [49.31, 91.31]

Mean predicted aligned error: 10.22 Å

Secondary structure (DSSP, 8-state):
--HHHHHHHHHHHHHHH---HHHHHHHHHHHHHHHHHHHHHHHHHHHTT---HHHHHHHHHHHHHHHHHHHHH-SS--HHHHHHHHHHHHHHHHHHHHHHHHHHHHHHHHHHH--

Radius of gyration: 18.82 Å; Cα contacts (8 Å, |Δi|>4): 67; chains: 1; bounding box: 46×26×55 Å